Protein AF-A0A2V9HU64-F1 (afdb_monomer)

Nearest PDB structures (foldseek):
  5w93-assembly3_C  TM=6.118E-01  e=3.033E-01  Mus musculus
  3t6g-assembly2_D  TM=5.747E-01  e=3.216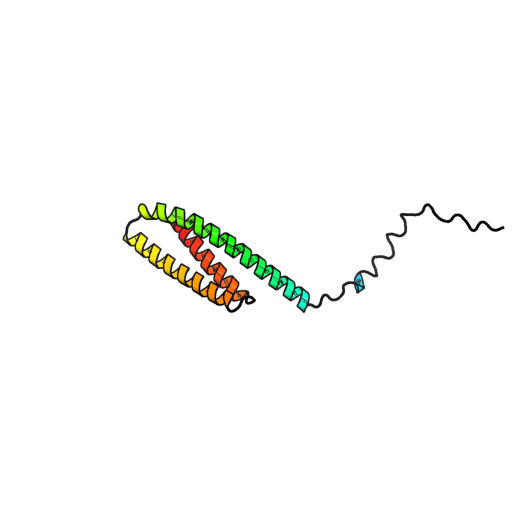E-01  Homo sapiens
  5w93-assembly2_B  TM=5.571E-01  e=3.216E-01  Mus musculus
  6sxg-assembly1_A  TM=2.678E-01  e=3.752E+00  Magnetococcus marinus MC-1

Solvent-accessible surface area (backbone atoms only — not comparable to full-atom values): 7616 Å² total; per-residue (Å²): 136,88,90,87,83,79,77,88,80,87,78,85,82,87,77,84,83,78,71,68,77,73,58,57,73,72,63,62,62,78,68,53,67,70,56,59,51,49,53,51,51,53,52,51,52,53,51,49,59,49,50,48,52,54,44,54,53,49,43,56,55,40,50,58,56,41,57,62,56,50,75,78,50,58,71,70,59,48,51,53,50,51,52,54,52,50,55,39,51,52,45,33,56,50,30,47,53,49,24,71,77,38,79,86,41,66,66,46,49,46,54,28,48,51,32,46,51,53,49,43,50,56,41,48,62,73,70,106

Secondary structure (DSSP, 8-state):
-------S-S--SS--SSSSTTTTTT------HHHHHHHHHHHHHHHHHHHHHHHHHHHHHHHHHHHHHHTTS-HHHHHHHHHHHHHHHHHHHHHHHHHHH-TT-HHHHHHHHHHHHHHHHHHHHHH-

Mean predicted aligned error: 12.51 Å

Foldseek 3Di:
DDDPDPDDDDDDDPPPPDPPPPVVVVPPPPPPVVNVVVVVLVVLLVVLVVLLVVLVVLLVVLVVVLVVLLVVDDPVVSVVLVVVLVVLVVQLVVLVVVCVVPVSDVVSSVSNSVSSVVSSVSSVVSVD

pLDDT: mean 82.44, std 20.9, range [38.97, 98.56]

Sequence (128 aa):
MSVRRVAAAMLVVLVFAGGTILTVRTYRRQVPASVASRDSLQNALLAIHRAEREYQEAIRILTALAEERKASLEPELVKELDQNLRVIDQAIASTRKACEAHPNDPELALYMLWAYARKVELLQDLLS

Radius of gyration: 29.89 Å; Cα contacts (8 Å, |Δi|>4): 61; chains: 1; bounding box: 99×40×51 Å

Structure (mmCIF, N/CA/C/O backbone):
data_AF-A0A2V9HU64-F1
#
_entry.id   AF-A0A2V9HU64-F1
#
loop_
_atom_site.group_PDB
_atom_site.id
_atom_site.type_symbol
_atom_site.label_atom_id
_atom_site.label_alt_id
_atom_site.label_comp_id
_atom_site.label_asym_id
_atom_site.label_entity_id
_atom_site.label_seq_id
_atom_site.pdbx_PDB_ins_code
_atom_site.Cartn_x
_atom_site.Cartn_y
_atom_site.Cartn_z
_atom_site.occupancy
_atom_site.B_iso_or_equiv
_atom_site.auth_seq_id
_atom_site.auth_comp_id
_atom_site.auth_asym_id
_atom_site.auth_atom_id
_atom_site.pdbx_PDB_model_num
ATOM 1 N N . MET A 1 1 ? 77.888 27.831 -29.324 1.00 49.31 1 MET A N 1
ATOM 2 C CA . MET A 1 1 ? 76.977 26.976 -30.119 1.00 49.31 1 MET A CA 1
ATOM 3 C C . MET A 1 1 ? 76.652 25.745 -29.281 1.00 49.31 1 MET A C 1
ATOM 5 O O . MET A 1 1 ? 77.535 25.285 -28.568 1.00 49.31 1 MET A O 1
ATOM 9 N N . SER A 1 2 ? 75.403 25.271 -29.339 1.00 44.66 2 SER A N 1
ATOM 10 C CA . SER A 1 2 ? 74.829 24.108 -28.624 1.00 44.66 2 SER A CA 1
ATOM 11 C C . SER A 1 2 ? 74.623 24.217 -27.103 1.00 44.66 2 SER A C 1
ATOM 13 O O . SER A 1 2 ? 75.429 23.743 -26.314 1.00 44.66 2 SER A O 1
ATOM 15 N N . VAL A 1 3 ? 73.438 24.705 -26.709 1.00 44.88 3 VAL A N 1
ATOM 16 C CA . VAL A 1 3 ? 72.806 24.369 -25.420 1.00 44.88 3 VAL A CA 1
ATOM 17 C C . VAL A 1 3 ? 71.467 23.683 -25.711 1.00 44.88 3 VAL A C 1
ATOM 19 O O . VAL A 1 3 ? 70.398 24.279 -25.680 1.00 44.88 3 VAL A O 1
ATOM 22 N N . ARG A 1 4 ? 71.543 22.399 -26.071 1.00 49.75 4 ARG A N 1
ATOM 23 C CA . ARG A 1 4 ? 70.431 21.442 -25.993 1.00 49.75 4 ARG A CA 1
ATOM 24 C C . ARG A 1 4 ? 70.672 20.664 -24.707 1.00 49.75 4 ARG A C 1
ATOM 26 O O . ARG A 1 4 ? 71.485 19.751 -24.771 1.00 49.75 4 ARG A O 1
ATOM 33 N N . ARG A 1 5 ? 70.068 21.067 -23.576 1.00 51.81 5 ARG A N 1
ATOM 34 C CA . ARG A 1 5 ? 69.873 20.276 -22.328 1.00 51.81 5 ARG A CA 1
ATOM 35 C C . ARG A 1 5 ? 69.514 21.170 -21.130 1.00 51.81 5 ARG A C 1
ATOM 37 O O . ARG A 1 5 ? 70.295 21.303 -20.206 1.00 51.81 5 ARG A O 1
ATOM 44 N N . VAL A 1 6 ? 68.321 21.754 -21.166 1.00 47.69 6 VAL A N 1
ATOM 45 C CA . VAL A 1 6 ? 67.462 22.015 -19.992 1.00 47.69 6 VAL A CA 1
ATOM 46 C C . VAL A 1 6 ? 66.036 22.027 -20.574 1.00 47.69 6 VAL A C 1
ATOM 48 O O . VAL A 1 6 ? 65.518 23.064 -20.951 1.00 47.69 6 VAL A O 1
ATOM 51 N N . ALA A 1 7 ? 65.459 20.923 -21.052 1.00 47.47 7 ALA A N 1
ATOM 52 C CA . ALA A 1 7 ? 64.987 19.781 -20.277 1.00 47.47 7 ALA A CA 1
ATOM 53 C C . ALA A 1 7 ? 64.467 20.192 -18.892 1.00 47.47 7 ALA A C 1
ATOM 55 O O . ALA A 1 7 ? 65.245 20.389 -17.970 1.00 47.47 7 ALA A O 1
ATOM 56 N N . ALA A 1 8 ? 63.137 20.242 -18.800 1.00 49.97 8 ALA A N 1
ATOM 57 C CA . ALA A 1 8 ? 62.367 20.044 -17.580 1.00 49.97 8 ALA A CA 1
ATOM 58 C C . ALA A 1 8 ? 62.556 21.083 -16.466 1.00 49.97 8 ALA A C 1
ATOM 60 O O . ALA A 1 8 ? 63.246 20.842 -15.487 1.00 49.97 8 ALA A O 1
ATOM 61 N N . ALA A 1 9 ? 61.835 22.195 -16.572 1.00 48.03 9 ALA A N 1
ATOM 62 C CA . ALA A 1 9 ? 60.900 22.651 -15.541 1.00 48.03 9 ALA A CA 1
ATOM 63 C C . ALA A 1 9 ? 60.345 24.015 -15.961 1.00 48.03 9 ALA A C 1
ATOM 65 O O . ALA A 1 9 ? 61.072 24.839 -16.496 1.00 48.03 9 ALA A O 1
ATOM 66 N N . MET A 1 10 ? 59.069 24.252 -15.664 1.00 45.88 10 MET A N 1
ATOM 67 C CA . MET A 1 10 ? 58.391 25.551 -15.772 1.00 45.88 10 MET A CA 1
ATOM 68 C C . MET A 1 10 ? 57.961 25.991 -17.178 1.00 45.88 10 MET A C 1
ATOM 70 O O . MET A 1 10 ? 58.468 26.958 -17.728 1.00 45.88 10 MET A O 1
ATOM 74 N N . LEU A 1 11 ? 56.907 25.356 -17.700 1.00 38.97 11 LEU A N 1
ATOM 75 C CA . LEU A 1 11 ? 55.658 26.105 -17.917 1.00 38.97 11 LEU A CA 1
ATOM 76 C C . LEU A 1 11 ? 54.463 25.152 -18.019 1.00 38.97 11 LEU A C 1
ATOM 78 O O . LEU A 1 11 ? 53.825 24.954 -19.049 1.00 38.97 11 LEU A O 1
ATOM 82 N N . VAL A 1 12 ? 54.179 24.557 -16.865 1.00 50.88 12 VAL A N 1
ATOM 83 C CA . VAL A 1 12 ? 52.813 24.253 -16.447 1.00 50.88 12 VAL A CA 1
ATOM 84 C C . VAL A 1 12 ? 52.029 25.578 -16.501 1.00 50.88 12 VAL A C 1
ATOM 86 O O . VAL A 1 12 ? 52.559 26.605 -16.085 1.00 50.88 12 VAL A O 1
ATOM 89 N N . VAL A 1 13 ? 50.792 25.535 -17.012 1.00 48.31 13 VAL A N 1
ATOM 90 C CA . VAL A 1 13 ? 49.654 26.466 -16.790 1.00 48.31 13 VAL A CA 1
ATOM 91 C C . VAL A 1 13 ? 49.015 27.154 -18.016 1.00 48.31 13 VAL A C 1
ATOM 93 O O . VAL A 1 13 ? 47.802 27.314 -17.978 1.00 48.31 13 VAL A O 1
ATOM 96 N N . LEU A 1 14 ? 49.662 27.498 -19.136 1.00 41.66 14 LEU A N 1
ATOM 97 C CA . LEU A 1 14 ? 49.016 28.454 -20.079 1.00 41.66 14 LEU A CA 1
ATOM 98 C C . LEU A 1 14 ? 48.824 28.011 -21.539 1.00 41.66 14 LEU A C 1
ATOM 100 O O . LEU A 1 14 ? 49.154 28.748 -22.458 1.00 41.66 14 LEU A O 1
ATOM 104 N N . VAL A 1 15 ? 48.188 26.855 -21.773 1.00 42.91 15 VAL A N 1
ATOM 105 C CA . VAL A 1 15 ? 47.516 26.565 -23.071 1.00 42.91 15 VAL A CA 1
ATOM 106 C C . VAL A 1 15 ? 46.124 25.927 -22.859 1.00 42.91 15 VAL A C 1
ATOM 108 O O . VAL A 1 15 ? 45.617 25.174 -23.683 1.00 42.91 15 VAL A O 1
ATOM 111 N N . PHE A 1 16 ? 45.461 26.235 -21.737 1.00 47.16 16 PHE A N 1
ATOM 112 C CA . PHE A 1 16 ? 44.181 25.624 -21.337 1.00 47.16 16 PHE A CA 1
ATOM 113 C C . PHE A 1 16 ? 42.906 26.271 -21.919 1.00 47.16 16 PHE A C 1
ATOM 115 O O . PHE A 1 16 ? 41.810 25.887 -21.525 1.00 47.16 16 PHE A O 1
ATOM 122 N N . ALA A 1 17 ? 42.998 27.223 -22.856 1.00 43.97 17 ALA A N 1
ATOM 123 C CA . ALA A 1 17 ? 41.821 27.999 -23.283 1.00 43.97 17 ALA A CA 1
ATOM 124 C C . ALA A 1 17 ? 41.440 27.902 -24.775 1.00 43.97 17 ALA A C 1
ATOM 126 O O . ALA A 1 17 ? 40.383 28.397 -25.151 1.00 43.97 17 ALA A O 1
ATOM 127 N N . GLY A 1 18 ? 42.252 27.275 -25.636 1.00 39.22 18 GLY A N 1
ATOM 128 C CA . GLY A 1 18 ? 42.025 27.338 -27.093 1.00 39.22 18 GLY A CA 1
ATOM 129 C C . GLY A 1 18 ? 41.595 26.038 -27.780 1.00 39.22 18 GLY A C 1
ATOM 130 O O . GLY A 1 18 ? 40.963 26.086 -28.830 1.00 39.22 18 GLY A O 1
ATOM 131 N N . GLY A 1 19 ? 41.938 24.873 -27.217 1.00 40.81 19 GLY A N 1
ATOM 132 C CA . GLY A 1 19 ? 41.852 23.585 -27.930 1.00 40.81 19 GLY A CA 1
ATOM 133 C C . GLY A 1 19 ? 40.718 22.646 -27.507 1.00 40.81 19 GLY A C 1
ATOM 134 O O . GLY A 1 19 ? 40.450 21.667 -28.197 1.00 40.81 19 GLY A O 1
ATOM 135 N N . THR A 1 20 ? 40.040 22.916 -26.391 1.00 47.91 20 THR A N 1
ATOM 136 C CA . THR A 1 20 ? 39.028 22.014 -25.804 1.00 47.91 20 THR A CA 1
ATOM 137 C C . THR A 1 20 ? 37.606 22.258 -26.305 1.00 47.91 20 THR A C 1
ATOM 139 O O . THR A 1 20 ? 36.745 21.396 -26.145 1.00 47.91 20 THR A O 1
ATOM 142 N N . ILE A 1 21 ? 37.336 23.398 -26.947 1.00 47.22 21 ILE A N 1
ATOM 143 C CA . ILE A 1 21 ? 35.965 23.778 -27.326 1.00 47.22 21 ILE A CA 1
ATOM 144 C C . ILE A 1 21 ? 35.497 23.110 -28.632 1.00 47.22 21 ILE A C 1
ATOM 146 O O . ILE A 1 21 ? 34.295 22.918 -28.815 1.00 47.22 21 ILE A O 1
ATOM 150 N N . LEU A 1 22 ? 36.402 22.674 -29.518 1.00 48.69 22 LEU A N 1
ATOM 151 C CA . LEU A 1 22 ? 36.003 22.073 -30.802 1.00 48.69 22 LEU A CA 1
ATOM 152 C C . LEU A 1 22 ? 35.969 20.537 -30.820 1.00 48.69 22 LEU A C 1
ATOM 154 O O . LEU A 1 22 ? 35.266 19.966 -31.650 1.00 48.69 22 LEU A O 1
ATOM 158 N N . THR A 1 23 ? 36.630 19.850 -29.886 1.00 46.25 23 THR A N 1
ATOM 159 C CA . THR A 1 23 ? 36.648 18.373 -29.831 1.00 46.25 23 THR A CA 1
ATOM 160 C C . THR A 1 23 ? 35.554 17.763 -28.950 1.00 46.25 23 THR A C 1
ATOM 162 O O . THR A 1 23 ? 35.181 16.610 -29.154 1.00 46.25 23 THR A O 1
ATOM 165 N N . VAL A 1 24 ? 34.941 18.527 -28.038 1.00 48.59 24 VAL A N 1
ATOM 166 C CA . VAL A 1 24 ? 33.782 18.058 -27.244 1.00 48.59 24 VAL A CA 1
ATOM 167 C C . VAL A 1 24 ? 32.504 17.951 -28.088 1.00 48.59 24 VAL A C 1
ATOM 169 O O . VAL A 1 24 ? 31.583 17.214 -27.733 1.00 48.59 24 VAL A O 1
ATOM 172 N N . ARG A 1 25 ? 32.439 18.616 -29.251 1.00 52.09 25 ARG A N 1
ATOM 173 C CA . ARG A 1 25 ? 31.235 18.587 -30.096 1.00 52.09 25 ARG A CA 1
ATOM 174 C C . ARG A 1 25 ? 31.045 17.259 -30.838 1.00 52.09 25 ARG A C 1
ATOM 176 O O . ARG A 1 25 ? 29.909 16.898 -31.122 1.00 52.09 25 ARG A O 1
ATOM 183 N N . THR A 1 26 ? 32.114 16.505 -31.090 1.00 54.00 26 THR A N 1
ATOM 184 C CA . THR A 1 26 ? 32.049 15.183 -31.746 1.00 54.00 26 THR A CA 1
ATOM 185 C C . THR A 1 26 ? 32.223 14.011 -30.774 1.00 54.00 26 THR A C 1
ATOM 187 O O . THR A 1 26 ? 31.961 12.871 -31.145 1.00 54.00 26 THR A O 1
ATOM 190 N N . TYR A 1 27 ? 32.569 14.283 -29.508 1.00 46.66 27 TYR A N 1
ATOM 191 C CA . TYR A 1 27 ? 32.633 13.293 -28.423 1.00 46.66 27 TYR A CA 1
ATOM 192 C C . TYR A 1 27 ? 31.367 13.222 -27.555 1.00 46.66 27 TYR A C 1
ATOM 194 O O . TYR A 1 27 ? 31.334 12.462 -26.585 1.00 46.66 27 TYR A O 1
ATOM 202 N N . ARG A 1 28 ? 30.270 13.892 -27.950 1.00 48.81 28 ARG A N 1
ATOM 203 C CA . ARG A 1 28 ? 28.934 13.307 -27.748 1.00 48.81 28 ARG A CA 1
ATOM 204 C C . ARG A 1 28 ? 28.867 12.057 -28.624 1.00 48.81 28 ARG A C 1
ATOM 206 O O . ARG A 1 28 ? 28.214 12.041 -29.665 1.00 48.81 28 ARG A O 1
ATOM 213 N N . ARG A 1 29 ? 29.577 11.005 -28.193 1.00 50.34 29 ARG A N 1
ATOM 214 C CA . ARG A 1 29 ? 29.230 9.628 -28.522 1.00 50.34 29 ARG A CA 1
ATOM 215 C C . ARG A 1 29 ? 27.721 9.577 -28.409 1.00 50.34 29 ARG A C 1
ATOM 217 O O . ARG A 1 29 ? 27.180 9.904 -27.354 1.00 50.34 29 ARG A O 1
ATOM 224 N N . GLN A 1 30 ? 27.077 9.268 -29.524 1.00 52.50 30 GLN A N 1
ATOM 225 C CA . GLN A 1 30 ? 25.694 8.847 -29.563 1.00 52.50 30 GLN A CA 1
ATOM 226 C C . GLN A 1 30 ? 25.578 7.728 -28.531 1.00 52.50 30 GLN A C 1
ATOM 228 O O . GLN A 1 30 ? 25.908 6.581 -28.817 1.00 52.50 30 GLN A O 1
ATOM 233 N N . VAL A 1 31 ? 25.206 8.070 -27.295 1.00 56.22 31 VAL A N 1
ATOM 234 C CA . VAL A 1 31 ? 24.639 7.084 -26.391 1.00 56.22 31 VAL A CA 1
ATOM 235 C C . VAL A 1 31 ? 23.436 6.593 -27.181 1.00 56.22 31 VAL A C 1
ATOM 237 O O . VAL A 1 31 ? 22.600 7.426 -27.550 1.00 56.22 31 VAL A O 1
ATOM 240 N N . PRO A 1 32 ? 23.395 5.311 -27.575 1.00 60.09 32 PRO A N 1
ATOM 241 C CA . PRO A 1 32 ? 22.291 4.818 -28.374 1.00 60.09 32 PRO A CA 1
ATOM 242 C C . PRO A 1 32 ? 21.010 5.173 -27.623 1.00 60.09 32 PRO A C 1
ATOM 244 O O . PRO A 1 32 ? 20.928 4.910 -26.422 1.00 60.09 32 PRO A O 1
ATOM 247 N N . ALA A 1 33 ? 20.037 5.800 -28.289 1.00 64.88 33 ALA A N 1
ATOM 248 C CA . ALA A 1 33 ? 18.801 6.237 -27.636 1.00 64.88 33 ALA A CA 1
ATOM 249 C C . ALA A 1 33 ? 18.137 5.087 -26.849 1.00 64.88 33 ALA A C 1
ATOM 251 O O . ALA A 1 33 ? 17.599 5.300 -25.770 1.00 64.88 33 ALA A O 1
ATOM 252 N N . SER A 1 34 ? 18.301 3.846 -27.320 1.00 66.06 34 SER A N 1
ATOM 253 C CA . SER A 1 34 ? 17.865 2.622 -26.644 1.00 66.06 34 SER A CA 1
ATOM 254 C C . SER A 1 34 ? 18.527 2.353 -25.285 1.00 66.06 34 SER A C 1
ATOM 256 O O . SER A 1 34 ? 17.892 1.754 -24.426 1.00 66.06 34 SER A O 1
ATOM 258 N N . VAL A 1 35 ? 19.789 2.745 -25.080 1.00 66.69 35 VAL A N 1
ATOM 259 C CA . VAL A 1 35 ? 20.497 2.589 -23.794 1.00 66.69 35 VAL A CA 1
ATOM 260 C C . VAL A 1 35 ? 19.994 3.637 -22.805 1.00 66.69 35 VAL A C 1
ATOM 262 O O . VAL A 1 35 ? 19.567 3.280 -21.714 1.00 66.69 35 VAL A O 1
ATOM 265 N N . ALA A 1 36 ? 19.906 4.902 -23.232 1.00 71.62 36 ALA A N 1
ATOM 266 C CA . ALA A 1 36 ? 19.369 5.981 -22.401 1.00 71.62 36 ALA A CA 1
ATOM 267 C C . ALA A 1 36 ? 17.909 5.726 -21.970 1.00 71.62 36 ALA A C 1
ATOM 269 O O . ALA A 1 36 ? 17.551 5.958 -20.815 1.00 71.62 36 ALA A O 1
ATOM 270 N N . SER A 1 37 ? 17.066 5.199 -22.868 1.00 76.56 37 SER A N 1
ATOM 271 C CA . SER A 1 37 ? 15.684 4.831 -22.540 1.00 76.56 37 SER A CA 1
ATOM 272 C C . SER A 1 37 ? 15.597 3.660 -21.555 1.00 76.56 37 SER A C 1
ATOM 274 O O . SER A 1 37 ? 14.785 3.717 -20.632 1.00 76.56 37 SER A O 1
ATOM 276 N N . ARG A 1 38 ? 16.443 2.627 -21.687 1.00 79.25 38 ARG A N 1
ATOM 277 C CA . ARG A 1 38 ? 16.489 1.519 -20.713 1.00 79.25 38 ARG A CA 1
ATOM 278 C C . ARG A 1 38 ? 16.917 1.995 -19.330 1.00 79.25 38 ARG A C 1
ATOM 280 O O . ARG A 1 38 ? 16.260 1.637 -18.360 1.00 79.25 38 ARG A O 1
ATOM 287 N N . ASP A 1 39 ? 17.937 2.844 -19.248 1.00 86.00 39 ASP A N 1
ATOM 288 C CA . ASP A 1 39 ? 18.394 3.407 -17.974 1.00 86.00 39 ASP A CA 1
ATOM 289 C C . ASP A 1 39 ? 17.283 4.232 -17.306 1.00 86.00 39 ASP A C 1
ATOM 291 O O . ASP A 1 39 ? 17.056 4.125 -16.101 1.00 86.00 39 ASP A O 1
ATOM 295 N N . SER A 1 40 ? 16.523 5.009 -18.089 1.00 87.12 40 SER A N 1
ATOM 296 C CA . SER A 1 40 ? 15.386 5.779 -17.568 1.00 87.12 40 SER A CA 1
ATOM 297 C C . SER A 1 40 ? 14.244 4.895 -17.047 1.00 87.12 40 SER A C 1
ATOM 299 O O . SER A 1 40 ? 13.714 5.168 -15.970 1.00 87.12 40 SER A O 1
ATOM 301 N N . LEU A 1 41 ? 13.916 3.803 -17.749 1.00 87.50 41 LEU A N 1
ATOM 302 C CA . LEU A 1 41 ? 12.908 2.833 -17.312 1.00 87.50 41 LEU A CA 1
ATOM 303 C C . LEU A 1 41 ? 13.352 2.115 -16.033 1.00 87.50 41 LEU A C 1
ATOM 305 O O . LEU A 1 41 ? 12.576 2.006 -15.087 1.00 87.50 41 LEU A O 1
ATOM 309 N N . GLN A 1 42 ? 14.611 1.677 -15.977 1.00 89.25 42 GLN A N 1
ATOM 310 C CA . GLN A 1 42 ? 15.188 1.030 -14.799 1.00 89.25 42 GLN A CA 1
ATOM 311 C C . GLN A 1 42 ? 15.112 1.955 -13.576 1.00 89.25 42 GLN A C 1
ATOM 313 O O . GLN A 1 42 ? 14.696 1.530 -12.500 1.00 89.25 42 GLN A O 1
ATOM 318 N N . ASN A 1 43 ? 15.458 3.234 -13.747 1.00 91.44 43 ASN A N 1
ATOM 319 C CA . ASN A 1 43 ? 15.380 4.233 -12.684 1.00 91.44 43 ASN A CA 1
ATOM 320 C C . ASN A 1 43 ? 13.937 4.474 -12.216 1.00 91.44 43 ASN A C 1
ATOM 322 O O . ASN A 1 43 ? 13.700 4.572 -11.012 1.00 91.44 43 ASN A O 1
ATOM 326 N N . ALA A 1 44 ? 12.974 4.529 -13.141 1.00 89.81 44 ALA A N 1
ATOM 327 C CA . ALA A 1 44 ? 11.558 4.658 -12.802 1.00 89.81 44 ALA A CA 1
ATOM 328 C C . ALA A 1 44 ? 11.056 3.446 -11.999 1.00 89.81 44 ALA A C 1
ATOM 330 O O . ALA A 1 44 ? 10.435 3.616 -10.952 1.00 89.81 44 ALA A O 1
ATOM 331 N N . LEU A 1 45 ? 11.399 2.226 -12.424 1.00 91.19 45 LEU A N 1
ATOM 332 C CA . LEU A 1 45 ? 11.055 1.004 -11.693 1.00 91.19 45 LEU A CA 1
ATOM 333 C C . LEU A 1 45 ? 11.687 0.988 -10.295 1.00 91.19 45 LEU A C 1
ATOM 335 O O . LEU A 1 45 ? 11.016 0.637 -9.328 1.00 91.19 45 LEU A O 1
ATOM 339 N N . LEU A 1 46 ? 12.945 1.413 -10.146 1.00 92.38 46 LEU A N 1
ATOM 340 C CA . LEU A 1 46 ? 13.593 1.525 -8.833 1.00 92.38 46 LEU A CA 1
ATOM 341 C C . LEU A 1 46 ? 12.890 2.532 -7.912 1.00 92.38 46 LEU A C 1
ATOM 343 O O . LEU A 1 46 ? 12.763 2.275 -6.712 1.00 92.38 46 LEU A O 1
ATOM 347 N N . ALA A 1 47 ? 12.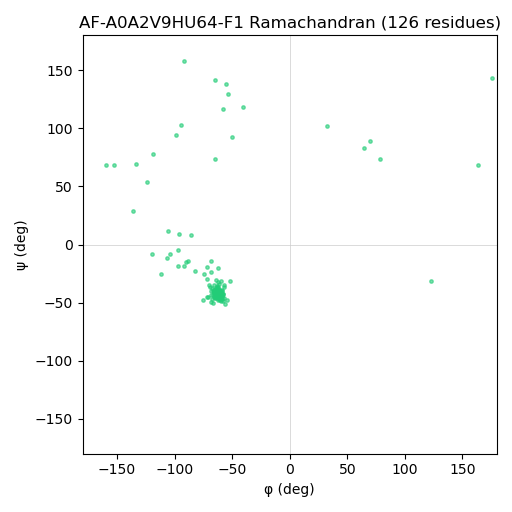428 3.662 -8.455 1.00 93.62 47 ALA A N 1
ATOM 348 C CA . ALA A 1 47 ? 11.648 4.641 -7.704 1.00 93.62 47 ALA A CA 1
ATOM 349 C C . ALA A 1 47 ? 10.304 4.051 -7.248 1.00 93.62 47 ALA A C 1
ATOM 351 O O . ALA A 1 47 ? 9.940 4.207 -6.084 1.00 93.62 47 ALA A O 1
ATOM 352 N N . ILE A 1 48 ? 9.623 3.298 -8.118 1.00 93.25 48 ILE A N 1
ATOM 353 C CA . ILE A 1 48 ? 8.370 2.610 -7.781 1.00 93.25 48 ILE A CA 1
ATOM 354 C C . ILE A 1 48 ? 8.579 1.588 -6.658 1.00 93.25 48 ILE A C 1
ATOM 356 O O . ILE A 1 48 ? 7.851 1.613 -5.671 1.00 93.25 48 ILE A O 1
ATOM 360 N N . HIS A 1 49 ? 9.615 0.749 -6.734 1.00 91.50 49 HIS A N 1
ATOM 361 C CA . HIS A 1 49 ? 9.916 -0.219 -5.670 1.00 91.50 49 HIS A CA 1
ATOM 362 C C . HIS A 1 49 ? 10.280 0.454 -4.340 1.00 91.50 49 HIS A C 1
ATOM 364 O O . HIS A 1 49 ? 10.059 -0.110 -3.269 1.00 91.50 49 HIS A O 1
ATOM 370 N N . ARG A 1 50 ? 10.881 1.651 -4.375 1.00 96.00 50 ARG A N 1
ATOM 371 C CA . ARG A 1 50 ? 11.115 2.433 -3.156 1.00 96.00 50 ARG A CA 1
ATOM 372 C C . ARG A 1 50 ? 9.791 2.922 -2.569 1.00 96.00 50 ARG A C 1
ATOM 374 O O . ARG A 1 50 ? 9.567 2.700 -1.384 1.00 96.00 50 ARG A O 1
ATOM 381 N N . ALA A 1 51 ? 8.932 3.515 -3.397 1.00 96.12 51 ALA A N 1
ATOM 382 C CA . ALA A 1 51 ? 7.614 3.984 -2.982 1.00 96.12 51 ALA A CA 1
ATOM 383 C C . ALA A 1 51 ? 6.752 2.841 -2.427 1.00 96.12 51 ALA A C 1
ATOM 385 O O . ALA A 1 51 ? 6.099 3.015 -1.405 1.00 96.12 51 ALA A O 1
ATOM 386 N N . GLU A 1 52 ? 6.802 1.646 -3.026 1.00 95.81 52 GLU A N 1
ATOM 387 C CA . GLU A 1 52 ? 6.118 0.464 -2.493 1.00 95.81 52 GLU A CA 1
ATOM 388 C C . GLU A 1 52 ? 6.511 0.194 -1.035 1.00 95.81 52 GLU A C 1
ATOM 390 O O . GLU A 1 52 ? 5.635 0.008 -0.192 1.00 95.81 52 GLU A O 1
ATOM 395 N N . ARG A 1 53 ? 7.812 0.204 -0.714 1.00 97.56 53 ARG A N 1
ATOM 396 C CA . ARG A 1 53 ? 8.274 -0.025 0.664 1.00 97.56 53 ARG A CA 1
ATOM 397 C C . ARG A 1 53 ? 7.792 1.061 1.621 1.00 97.56 53 ARG A C 1
ATOM 399 O O . ARG A 1 53 ? 7.411 0.752 2.746 1.00 97.56 53 ARG A O 1
ATOM 406 N N . GLU A 1 54 ? 7.800 2.315 1.179 1.00 98.06 54 GLU A N 1
ATOM 407 C CA . GLU A 1 54 ? 7.310 3.450 1.971 1.00 98.06 54 GLU A CA 1
ATOM 408 C C . GLU A 1 54 ? 5.807 3.316 2.259 1.00 98.06 54 GLU A C 1
ATOM 410 O O . GLU A 1 54 ? 5.382 3.467 3.405 1.00 98.06 54 GLU A O 1
ATOM 415 N N . TYR A 1 55 ? 5.007 2.935 1.260 1.00 98.25 55 TYR A N 1
ATOM 416 C CA . TYR A 1 55 ? 3.585 2.659 1.447 1.00 98.25 55 TYR A CA 1
ATOM 417 C C . TYR A 1 55 ? 3.326 1.462 2.360 1.00 98.25 55 TYR A C 1
ATOM 419 O O . TYR A 1 55 ? 2.437 1.530 3.203 1.00 98.25 55 TYR A O 1
ATOM 427 N N . GLN A 1 56 ? 4.076 0.367 2.216 1.00 98.06 56 GLN A N 1
ATOM 428 C CA . GLN A 1 56 ? 3.934 -0.807 3.082 1.00 98.06 56 GLN A CA 1
ATOM 429 C C . GLN A 1 56 ? 4.183 -0.450 4.550 1.00 98.06 56 GLN A C 1
ATOM 431 O O . GLN A 1 56 ? 3.422 -0.872 5.424 1.00 98.06 56 GLN A O 1
ATOM 436 N N . GLU A 1 57 ? 5.204 0.363 4.817 1.00 98.50 57 GLU A N 1
ATOM 437 C CA . GLU A 1 57 ? 5.497 0.836 6.167 1.00 98.50 57 GLU A CA 1
ATOM 438 C C . GLU A 1 57 ? 4.404 1.774 6.696 1.00 98.50 57 GLU A C 1
ATOM 440 O O . GLU A 1 57 ? 3.935 1.603 7.824 1.00 98.50 57 GLU A O 1
ATOM 445 N N . ALA A 1 58 ? 3.926 2.709 5.869 1.00 98.31 58 ALA A N 1
ATOM 446 C CA . ALA A 1 58 ? 2.808 3.577 6.226 1.00 98.31 58 ALA A CA 1
ATOM 447 C C . ALA A 1 58 ? 1.545 2.765 6.553 1.00 98.31 58 ALA A C 1
ATOM 449 O O . ALA A 1 58 ? 0.928 2.982 7.592 1.00 98.31 58 ALA A O 1
ATOM 450 N N . ILE A 1 59 ? 1.192 1.780 5.720 1.00 98.44 59 ILE A N 1
ATOM 451 C CA . ILE A 1 59 ? 0.053 0.881 5.946 1.00 98.44 59 ILE A CA 1
ATOM 452 C C . ILE A 1 59 ? 0.213 0.138 7.266 1.00 98.44 59 ILE A C 1
ATOM 454 O O . ILE A 1 59 ? -0.752 0.050 8.021 1.00 98.44 59 ILE A O 1
ATOM 458 N N . ARG A 1 60 ? 1.406 -0.383 7.570 1.00 98.38 60 ARG A N 1
ATOM 459 C CA . ARG A 1 60 ? 1.669 -1.097 8.825 1.00 98.38 60 ARG A CA 1
ATOM 460 C C . ARG A 1 60 ? 1.384 -0.212 10.040 1.00 98.38 60 ARG A C 1
ATOM 462 O O . ARG A 1 60 ? 0.684 -0.647 10.951 1.00 98.38 60 ARG A O 1
ATOM 469 N N . ILE A 1 61 ? 1.903 1.016 10.044 1.00 98.19 61 ILE A N 1
ATOM 470 C CA . ILE A 1 61 ? 1.722 1.974 11.145 1.00 98.19 61 ILE A CA 1
ATOM 471 C C . ILE A 1 61 ? 0.254 2.402 11.256 1.00 98.19 61 ILE A C 1
ATOM 473 O O . ILE A 1 61 ? -0.335 2.321 12.331 1.00 98.19 61 ILE A O 1
ATOM 477 N N . LEU A 1 62 ? -0.348 2.819 10.143 1.00 98.19 62 LEU A N 1
ATOM 478 C CA . LEU A 1 62 ? -1.721 3.320 10.115 1.00 98.19 62 LEU A CA 1
ATOM 479 C C . LEU A 1 62 ? -2.736 2.234 10.471 1.00 98.19 62 LEU A C 1
ATOM 481 O O . LEU A 1 62 ? -3.716 2.527 11.140 1.00 98.19 62 LEU A O 1
ATOM 485 N N . THR A 1 63 ? -2.491 0.979 10.083 1.00 97.44 63 THR A N 1
ATOM 486 C CA . THR A 1 63 ? -3.360 -0.145 10.461 1.00 97.44 63 THR A CA 1
ATOM 487 C C . THR A 1 63 ? -3.362 -0.348 11.976 1.00 97.44 63 THR A C 1
ATOM 489 O O . THR A 1 63 ? -4.423 -0.543 12.553 1.00 97.44 63 THR A O 1
ATOM 492 N N . ALA A 1 64 ? -2.206 -0.253 12.642 1.00 96.75 64 ALA A N 1
ATOM 493 C CA . ALA A 1 64 ? -2.148 -0.385 14.099 1.00 96.75 64 ALA A CA 1
ATOM 494 C C . ALA A 1 64 ? -2.970 0.708 14.807 1.00 96.75 64 ALA A C 1
ATOM 496 O O . ALA A 1 64 ? -3.769 0.402 15.687 1.00 96.75 64 ALA A O 1
ATOM 497 N N . LEU A 1 65 ? -2.839 1.962 14.363 1.00 96.69 65 LEU A N 1
ATOM 498 C CA . LEU A 1 65 ? -3.620 3.087 14.894 1.00 96.69 65 LEU A CA 1
ATOM 499 C C . LEU A 1 65 ? -5.119 2.951 14.580 1.00 96.69 65 LEU A C 1
ATOM 501 O O . LEU A 1 65 ? -5.973 3.271 15.406 1.00 96.69 65 LEU A O 1
ATOM 505 N N . ALA A 1 66 ? -5.450 2.472 13.379 1.00 95.56 66 ALA A N 1
ATOM 506 C CA . ALA A 1 66 ? -6.823 2.262 12.940 1.00 95.56 66 ALA A CA 1
ATOM 507 C C . ALA A 1 66 ? -7.554 1.242 13.819 1.00 95.56 66 ALA A C 1
ATOM 509 O O . ALA A 1 66 ? -8.710 1.467 14.165 1.00 95.56 66 ALA A O 1
ATOM 510 N N . GLU A 1 67 ? -6.896 0.150 14.211 1.00 94.81 67 GLU A N 1
ATOM 511 C CA . GLU A 1 67 ? -7.493 -0.855 15.097 1.00 94.81 67 GLU A CA 1
ATOM 512 C C . GLU A 1 67 ? -7.837 -0.281 16.482 1.00 94.81 67 GLU A C 1
ATOM 514 O O . GLU A 1 67 ? -8.906 -0.575 17.019 1.00 94.81 67 GLU A O 1
ATOM 519 N N . GLU A 1 68 ? -7.011 0.618 17.027 1.00 94.56 68 GLU A N 1
ATOM 520 C CA . GLU A 1 68 ? -7.329 1.333 18.272 1.00 94.56 68 GLU A CA 1
ATOM 521 C C . GLU A 1 68 ? -8.555 2.245 18.106 1.00 94.56 68 GLU A C 1
ATOM 523 O O . GLU A 1 68 ? -9.461 2.240 18.943 1.00 94.56 68 GLU A O 1
ATOM 528 N N . ARG A 1 69 ? -8.634 2.993 16.995 1.00 93.44 69 ARG A N 1
ATOM 529 C CA . ARG A 1 69 ? -9.777 3.874 16.694 1.00 93.44 69 ARG A CA 1
ATOM 530 C C . ARG A 1 69 ? -11.065 3.076 16.486 1.00 93.44 69 ARG A C 1
ATOM 532 O O . ARG A 1 69 ? -12.114 3.488 16.985 1.00 93.44 69 ARG A O 1
ATOM 539 N N . LYS A 1 70 ? -11.002 1.927 15.805 1.00 93.12 70 LYS A N 1
ATOM 540 C CA . LYS A 1 70 ? -12.163 1.066 15.512 1.00 93.12 70 LYS A CA 1
ATOM 541 C C . LYS A 1 70 ? -12.876 0.576 16.768 1.00 93.12 70 LYS A C 1
ATOM 543 O O . LYS A 1 70 ? -14.096 0.455 16.739 1.00 93.12 70 LYS A O 1
ATOM 548 N N . ALA A 1 71 ? -12.165 0.383 17.880 1.00 91.69 71 ALA A N 1
ATOM 549 C CA . ALA A 1 71 ? -12.769 -0.011 19.157 1.00 91.69 71 ALA A CA 1
ATOM 550 C C . ALA A 1 71 ? -13.770 1.023 19.719 1.00 91.69 71 ALA A C 1
ATOM 552 O O . ALA A 1 71 ? -14.601 0.679 20.556 1.00 91.69 71 ALA A O 1
ATOM 553 N N . SER A 1 72 ? -13.693 2.279 19.264 1.00 93.00 72 SER A N 1
ATOM 554 C CA . SER A 1 72 ? -14.588 3.374 19.669 1.00 93.00 72 SER A CA 1
ATOM 555 C C . SER A 1 72 ? -15.754 3.629 18.705 1.00 93.00 72 SER A C 1
ATOM 557 O O . SER A 1 72 ? -16.599 4.478 18.986 1.00 93.00 72 SER A O 1
ATOM 559 N N . LEU A 1 73 ? -15.801 2.926 17.569 1.00 93.88 73 LEU A N 1
ATOM 560 C CA . LEU A 1 73 ? -16.808 3.123 16.526 1.00 93.88 73 LEU A CA 1
ATOM 561 C C . LEU A 1 73 ? -18.018 2.206 16.711 1.00 93.88 73 LEU A C 1
ATOM 563 O O . LEU A 1 73 ? -17.940 1.141 17.323 1.00 93.88 73 LEU A O 1
ATOM 567 N N . GLU A 1 74 ? -19.146 2.603 16.121 1.00 96.62 74 GLU A N 1
ATOM 568 C CA . GLU A 1 74 ? -20.330 1.749 16.072 1.00 96.62 74 GLU A CA 1
ATOM 569 C C . GLU A 1 74 ? -20.066 0.478 15.237 1.00 96.62 74 GLU A C 1
ATOM 571 O O . GLU A 1 74 ? -19.430 0.557 14.179 1.00 96.62 74 GLU A O 1
ATOM 576 N N . PRO A 1 75 ? -20.588 -0.696 15.645 1.00 95.31 75 PRO A N 1
ATOM 577 C CA . PRO A 1 75 ? -20.296 -1.964 14.972 1.00 95.31 75 PRO A CA 1
ATOM 578 C C . PRO A 1 75 ? -20.643 -2.004 13.477 1.00 95.31 75 PRO A C 1
ATOM 580 O O . PRO A 1 75 ? -19.930 -2.642 12.702 1.00 95.31 75 PRO A O 1
ATOM 583 N N . GLU A 1 76 ? -21.719 -1.331 13.052 1.00 95.38 76 GLU A N 1
ATOM 584 C CA . GLU A 1 76 ? -22.103 -1.312 11.633 1.00 95.38 76 GLU A CA 1
ATOM 585 C C . GLU A 1 76 ? -21.095 -0.513 10.789 1.00 95.38 76 GLU A C 1
ATOM 587 O O . GLU A 1 76 ? -20.736 -0.950 9.697 1.00 95.38 76 GLU A O 1
ATOM 592 N N . LEU A 1 77 ? -20.544 0.583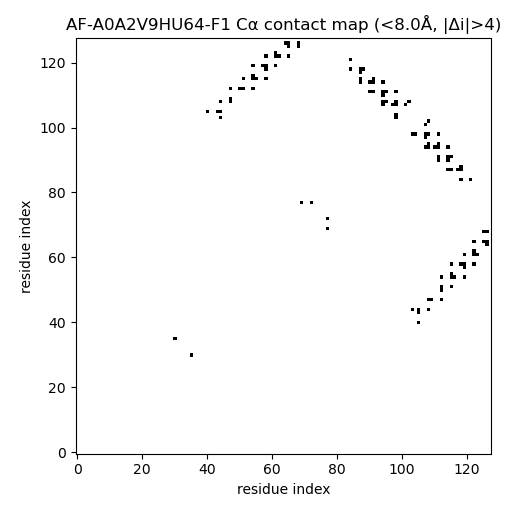 11.327 1.00 94.06 77 LEU A N 1
ATOM 593 C CA . LEU A 1 77 ? -19.508 1.370 10.653 1.00 94.06 77 LEU A CA 1
ATOM 59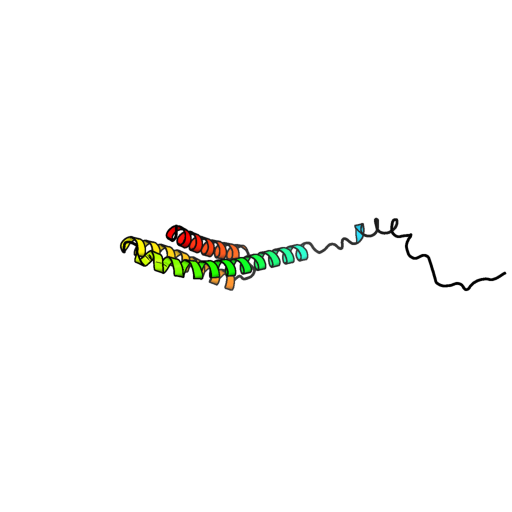4 C C . LEU A 1 77 ? -18.189 0.592 10.543 1.00 94.06 77 LEU A C 1
ATOM 596 O O . LEU A 1 77 ? -17.540 0.613 9.498 1.00 94.06 77 LEU A O 1
ATOM 600 N N . VAL A 1 78 ? -17.807 -0.145 11.593 1.00 95.62 78 VAL A N 1
ATOM 601 C CA . VAL A 1 78 ? -16.625 -1.029 11.563 1.00 95.62 78 VAL A CA 1
ATOM 602 C C . VAL A 1 78 ? -16.761 -2.079 10.460 1.00 95.62 78 VAL A C 1
ATOM 604 O O . VAL A 1 78 ? -15.819 -2.326 9.709 1.00 95.62 78 VAL A O 1
ATOM 607 N N . 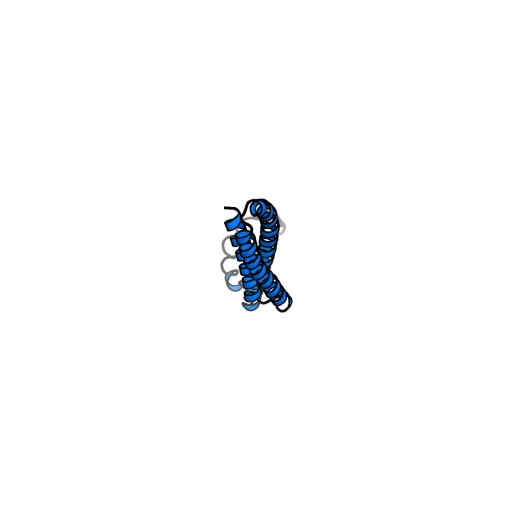LYS A 1 79 ? -17.949 -2.670 10.321 1.00 96.44 79 LYS A N 1
ATOM 608 C CA . LYS A 1 79 ? -18.236 -3.685 9.305 1.00 96.44 79 LYS A CA 1
ATOM 609 C C . LYS A 1 79 ? -18.161 -3.129 7.881 1.00 96.44 79 LYS A C 1
ATOM 611 O O . LYS A 1 79 ? -17.634 -3.818 7.006 1.00 96.44 79 LYS A O 1
ATOM 616 N N . GLU A 1 80 ? -18.668 -1.921 7.641 1.00 95.44 80 GLU A N 1
ATOM 617 C CA . GLU A 1 80 ? -18.551 -1.244 6.342 1.00 95.44 80 GLU A CA 1
ATOM 618 C C . GLU A 1 80 ? -17.086 -0.919 6.011 1.00 95.44 80 GLU A C 1
ATOM 620 O O . GLU A 1 80 ? -16.597 -1.237 4.923 1.00 95.44 80 GLU A O 1
ATOM 625 N N . LEU A 1 81 ? -16.342 -0.378 6.978 1.00 94.94 81 LEU A N 1
ATOM 626 C CA . LEU A 1 81 ? -14.912 -0.116 6.840 1.00 94.94 81 LEU A CA 1
ATOM 627 C C . LEU A 1 81 ? -14.127 -1.393 6.499 1.00 94.94 81 LEU A C 1
ATOM 629 O O . LEU A 1 81 ? -13.310 -1.389 5.577 1.00 94.94 81 LEU A O 1
ATOM 633 N N . ASP A 1 82 ? -14.392 -2.498 7.198 1.00 95.62 82 ASP A N 1
ATOM 634 C CA . ASP A 1 82 ? -13.740 -3.785 6.943 1.00 95.62 82 ASP A CA 1
ATOM 635 C C . ASP A 1 82 ? -14.058 -4.332 5.548 1.00 95.62 82 ASP A C 1
ATOM 637 O O . ASP A 1 82 ? -13.207 -4.954 4.912 1.00 95.62 82 ASP A O 1
ATOM 641 N N . GLN A 1 83 ? -15.277 -4.117 5.047 1.00 97.06 83 GLN A N 1
ATOM 642 C CA . GLN A 1 83 ? -15.630 -4.473 3.671 1.00 97.06 83 GLN A CA 1
ATOM 643 C C . GLN A 1 83 ? -14.790 -3.678 2.669 1.00 97.06 83 GLN A C 1
ATOM 645 O O . GLN A 1 83 ? -14.191 -4.278 1.773 1.00 97.06 83 GLN A O 1
ATOM 650 N N . ASN A 1 84 ? -14.685 -2.363 2.856 1.00 96.06 84 ASN A N 1
ATOM 651 C CA . ASN A 1 84 ? -13.911 -1.489 1.977 1.00 96.06 84 ASN A CA 1
ATOM 652 C C . ASN A 1 84 ? -12.412 -1.826 2.005 1.00 96.06 84 ASN A C 1
ATOM 654 O O . ASN A 1 84 ? -11.787 -1.955 0.949 1.00 96.06 84 ASN A O 1
ATOM 658 N N . LEU A 1 85 ? -11.842 -2.057 3.194 1.00 96.88 85 LEU A N 1
ATOM 659 C CA . LEU A 1 85 ? -10.445 -2.473 3.349 1.00 96.88 85 LEU A CA 1
ATOM 660 C C . LEU A 1 85 ? -10.168 -3.811 2.658 1.00 96.88 85 LEU A C 1
ATOM 662 O O . LEU A 1 85 ? -9.162 -3.931 1.959 1.00 96.88 85 LEU A O 1
ATOM 666 N N . ARG A 1 86 ? -11.075 -4.792 2.767 1.00 98.12 86 ARG A N 1
ATOM 667 C CA . ARG A 1 86 ? -10.925 -6.088 2.081 1.00 98.12 86 ARG A CA 1
ATOM 668 C C . ARG A 1 86 ? -10.869 -5.953 0.562 1.00 98.12 86 ARG A C 1
ATOM 670 O O . ARG A 1 86 ? -10.072 -6.642 -0.073 1.00 98.12 86 ARG A O 1
ATOM 677 N N . VAL A 1 87 ? -11.692 -5.083 -0.025 1.00 98.06 87 VAL A N 1
ATOM 678 C CA . VAL A 1 87 ? -11.677 -4.840 -1.479 1.00 98.06 87 VAL A CA 1
ATOM 679 C C . VAL A 1 87 ? -10.326 -4.266 -1.912 1.00 98.06 87 VAL A C 1
ATOM 681 O O . VAL A 1 87 ? -9.739 -4.732 -2.891 1.00 98.06 87 VAL A O 1
ATOM 684 N N . ILE A 1 88 ? -9.794 -3.301 -1.159 1.00 98.06 88 ILE A N 1
ATOM 685 C CA . ILE A 1 88 ? -8.486 -2.701 -1.448 1.00 98.06 88 ILE A CA 1
ATOM 686 C C . ILE A 1 88 ? -7.359 -3.730 -1.267 1.00 98.06 88 ILE A C 1
ATOM 688 O O . ILE A 1 88 ? -6.469 -3.822 -2.112 1.00 98.06 88 ILE A O 1
ATOM 692 N N . ASP A 1 89 ? -7.416 -4.563 -0.227 1.00 98.31 89 ASP A N 1
ATOM 693 C CA . ASP A 1 89 ? -6.429 -5.623 0.006 1.00 98.31 89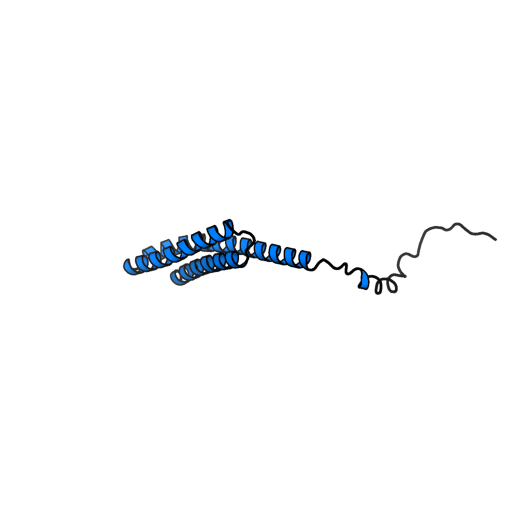 ASP A CA 1
ATOM 694 C C . ASP A 1 89 ? -6.398 -6.653 -1.124 1.00 98.31 89 ASP A C 1
ATOM 696 O O . ASP A 1 89 ? -5.324 -7.082 -1.558 1.00 98.31 89 ASP A O 1
ATOM 700 N N . GLN A 1 90 ? -7.563 -7.005 -1.668 1.00 98.31 90 GLN A N 1
ATOM 701 C CA . GLN A 1 90 ? -7.647 -7.865 -2.844 1.00 98.31 90 GLN A CA 1
ATOM 702 C C . GLN A 1 90 ? -7.030 -7.198 -4.084 1.00 98.31 90 GLN A C 1
ATOM 704 O O . GLN A 1 90 ? -6.349 -7.874 -4.864 1.00 98.31 90 GLN A O 1
ATOM 709 N N . ALA A 1 91 ? -7.219 -5.888 -4.265 1.00 97.94 91 ALA A N 1
ATOM 710 C CA . ALA A 1 91 ? -6.599 -5.137 -5.355 1.00 97.94 91 ALA A CA 1
ATOM 711 C C . ALA A 1 91 ? -5.066 -5.094 -5.221 1.00 97.94 91 ALA A C 1
ATOM 713 O O . ALA A 1 91 ? -4.362 -5.359 -6.198 1.00 97.94 91 ALA A O 1
ATOM 714 N N . ILE A 1 92 ? -4.536 -4.863 -4.014 1.00 98.25 92 ILE A N 1
ATOM 715 C CA . ILE A 1 92 ? -3.091 -4.921 -3.729 1.00 98.25 92 ILE A CA 1
ATOM 716 C C . ILE A 1 92 ? -2.538 -6.315 -4.050 1.00 98.25 92 ILE A C 1
ATOM 718 O O . ILE A 1 92 ? -1.537 -6.447 -4.751 1.00 98.25 92 ILE A O 1
ATOM 722 N N . ALA A 1 93 ? -3.200 -7.375 -3.581 1.00 98.31 93 ALA A N 1
ATOM 723 C CA . ALA A 1 93 ? -2.751 -8.742 -3.836 1.00 98.31 93 ALA A CA 1
ATOM 724 C C . ALA A 1 93 ? -2.761 -9.090 -5.335 1.00 98.31 93 ALA A C 1
ATOM 726 O O . ALA A 1 93 ? -1.855 -9.767 -5.822 1.00 98.31 93 ALA A O 1
ATOM 727 N N . SER A 1 94 ? -3.774 -8.630 -6.071 1.00 97.94 94 SER A N 1
ATOM 728 C CA . SER A 1 94 ? -3.920 -8.906 -7.505 1.00 97.94 94 SER A CA 1
ATOM 729 C C . SER A 1 94 ? -2.886 -8.151 -8.340 1.00 97.94 94 SER A C 1
ATOM 731 O O . SER A 1 94 ? -2.245 -8.741 -9.207 1.00 97.94 94 SER A O 1
ATOM 733 N N . THR A 1 95 ? -2.677 -6.867 -8.047 1.00 97.06 95 THR A N 1
ATOM 734 C CA . THR A 1 95 ? -1.684 -6.031 -8.742 1.00 97.06 95 THR A CA 1
ATOM 735 C C . THR A 1 95 ? -0.255 -6.482 -8.452 1.00 97.06 95 THR A C 1
ATOM 737 O O . THR A 1 95 ? 0.551 -6.533 -9.378 1.00 97.06 95 THR A O 1
ATOM 740 N N . ARG A 1 96 ? 0.050 -6.921 -7.222 1.00 96.56 96 ARG A N 1
ATOM 741 C CA . ARG A 1 96 ? 1.357 -7.510 -6.893 1.00 96.56 96 ARG A CA 1
ATOM 742 C C . ARG A 1 96 ? 1.642 -8.766 -7.714 1.00 96.56 96 ARG A C 1
ATOM 744 O O . ARG A 1 96 ? 2.694 -8.855 -8.334 1.00 96.56 96 ARG A O 1
ATOM 751 N N . LYS A 1 97 ? 0.682 -9.694 -7.795 1.00 97.94 97 LYS A N 1
ATOM 752 C CA . LYS A 1 97 ? 0.812 -10.899 -8.637 1.00 97.94 97 LYS A CA 1
ATOM 753 C C . LYS A 1 97 ? 1.027 -10.553 -10.112 1.00 97.94 97 LYS A C 1
ATOM 755 O O . LYS A 1 97 ? 1.812 -11.211 -10.787 1.00 97.94 97 LYS A O 1
ATOM 760 N N . ALA A 1 98 ? 0.346 -9.522 -10.615 1.00 96.69 98 ALA A N 1
ATOM 761 C CA . ALA A 1 98 ? 0.544 -9.050 -11.982 1.00 96.69 98 ALA A CA 1
ATOM 762 C C . ALA A 1 98 ? 1.960 -8.482 -12.193 1.00 96.69 98 ALA A C 1
ATOM 764 O O . ALA A 1 98 ? 2.597 -8.802 -13.193 1.00 96.69 98 ALA A O 1
ATOM 765 N N . CYS A 1 99 ? 2.483 -7.713 -11.232 1.00 95.62 99 CYS A N 1
ATOM 766 C CA . CYS A 1 99 ? 3.859 -7.203 -11.266 1.00 95.62 99 CYS A CA 1
ATOM 767 C C . CYS A 1 99 ? 4.898 -8.330 -11.194 1.00 95.62 99 CYS A C 1
ATOM 769 O O . CYS A 1 99 ? 5.897 -8.288 -11.904 1.00 95.62 99 CYS A O 1
ATOM 771 N N . GLU A 1 100 ? 4.660 -9.360 -10.379 1.00 95.38 100 GLU A N 1
ATOM 772 C CA . GLU A 1 100 ? 5.525 -10.545 -10.299 1.00 95.38 100 GLU A CA 1
ATOM 773 C C . GLU A 1 100 ? 5.571 -11.306 -11.635 1.00 95.38 100 GLU A C 1
ATOM 775 O O . GLU A 1 100 ? 6.636 -11.764 -12.050 1.00 95.38 100 GLU A O 1
ATOM 780 N N . ALA A 1 101 ? 4.437 -11.406 -12.336 1.00 97.38 101 ALA A N 1
ATOM 781 C CA . ALA A 1 101 ? 4.362 -12.021 -13.661 1.00 97.38 101 ALA A CA 1
ATOM 782 C C . ALA A 1 101 ? 5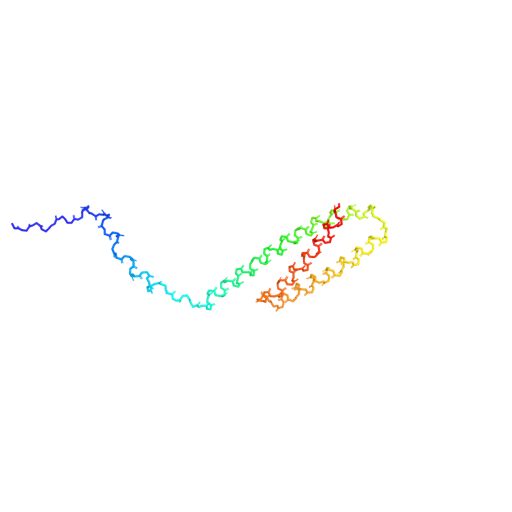.014 -11.161 -14.762 1.00 97.38 101 ALA A C 1
ATOM 784 O O . ALA A 1 101 ? 5.541 -11.696 -15.741 1.00 97.38 101 ALA A O 1
ATOM 785 N N . HIS A 1 102 ? 4.998 -9.835 -14.601 1.00 95.38 102 HIS A N 1
ATOM 786 C CA . HIS A 1 102 ? 5.461 -8.863 -15.592 1.00 95.38 102 HIS A CA 1
ATOM 787 C C . HIS A 1 102 ? 6.365 -7.785 -14.954 1.00 95.38 102 HIS A C 1
ATOM 789 O O . HIS A 1 102 ? 6.002 -6.611 -14.902 1.00 95.38 102 HIS A O 1
ATOM 795 N N . PRO A 1 103 ? 7.587 -8.142 -14.511 1.00 90.69 103 PRO A N 1
ATOM 796 C CA . PRO A 1 103 ? 8.431 -7.270 -13.679 1.00 90.69 103 PRO A CA 1
ATOM 797 C C . PRO A 1 103 ? 8.983 -6.023 -14.387 1.00 90.69 103 PRO A C 1
ATOM 799 O O . PRO A 1 103 ? 9.489 -5.114 -13.736 1.00 90.69 103 PRO A O 1
ATOM 802 N N . ASN A 1 104 ? 8.906 -5.976 -15.720 1.00 90.56 104 ASN A N 1
ATOM 803 C CA . ASN A 1 104 ? 9.366 -4.846 -16.531 1.00 90.56 104 ASN A CA 1
ATOM 804 C C . ASN A 1 104 ? 8.206 -4.000 -17.081 1.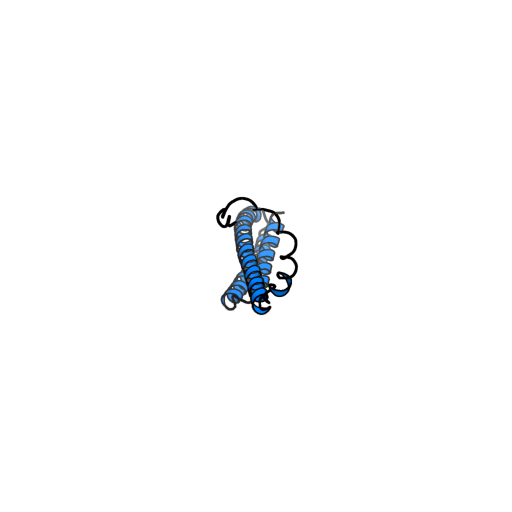00 90.56 104 ASN A C 1
ATOM 806 O O . ASN A 1 104 ? 8.433 -3.184 -17.974 1.00 90.56 104 ASN A O 1
ATOM 810 N N . ASP A 1 105 ? 6.982 -4.213 -16.589 1.00 93.25 105 ASP A N 1
ATOM 811 C CA . ASP A 1 105 ? 5.800 -3.444 -16.972 1.00 93.25 105 ASP A CA 1
ATOM 812 C C . ASP A 1 105 ? 5.569 -2.289 -15.974 1.00 93.25 105 ASP A C 1
ATOM 814 O O . ASP A 1 105 ? 5.100 -2.512 -14.851 1.00 93.25 105 ASP A O 1
ATOM 818 N N . PRO A 1 106 ? 5.917 -1.042 -16.341 1.00 90.31 106 PRO A N 1
ATOM 819 C CA . PRO A 1 106 ? 5.764 0.099 -15.448 1.00 90.31 106 PRO A CA 1
ATOM 820 C C . PRO A 1 106 ? 4.296 0.454 -15.183 1.00 90.31 106 PRO A C 1
ATOM 822 O O . PRO A 1 106 ? 4.011 1.067 -14.158 1.00 90.31 106 PRO A O 1
ATOM 825 N N . GLU A 1 107 ? 3.363 0.089 -16.066 1.00 92.81 107 GLU A N 1
ATOM 826 C CA . GLU A 1 107 ? 1.943 0.392 -15.889 1.00 92.81 107 GLU A CA 1
ATOM 827 C C . GLU A 1 107 ? 1.344 -0.469 -14.771 1.00 92.81 107 GLU A C 1
ATOM 829 O O . GLU A 1 107 ? 0.697 0.051 -13.860 1.00 92.81 107 GLU A O 1
ATOM 834 N N . LEU A 1 108 ? 1.656 -1.769 -14.766 1.00 95.38 108 LEU A N 1
ATOM 835 C CA . LEU A 1 108 ? 1.273 -2.674 -13.677 1.00 95.38 108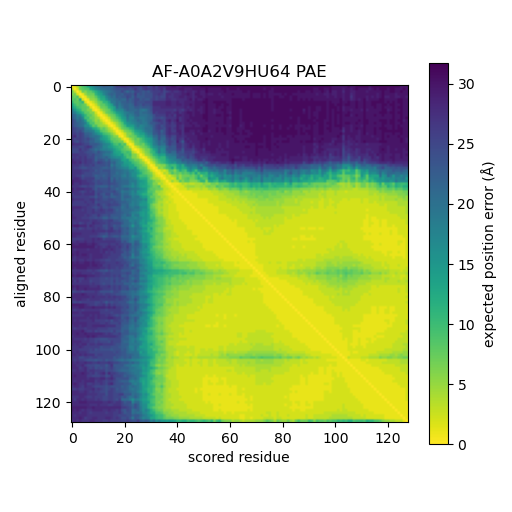 LEU A CA 1
ATOM 836 C C . LEU A 1 108 ? 1.874 -2.236 -12.337 1.00 95.38 108 LEU A C 1
ATOM 838 O O . LEU A 1 108 ? 1.175 -2.223 -11.319 1.00 95.38 108 LEU A O 1
ATOM 842 N N . ALA A 1 109 ? 3.138 -1.807 -12.348 1.00 94.19 109 ALA A N 1
ATOM 843 C CA . ALA A 1 109 ? 3.814 -1.293 -11.162 1.00 94.19 109 ALA A CA 1
ATOM 844 C C . ALA A 1 109 ? 3.148 -0.008 -10.626 1.00 94.19 109 ALA A C 1
ATOM 846 O O . ALA A 1 109 ? 3.022 0.170 -9.413 1.00 94.19 109 ALA A O 1
ATOM 847 N N . LEU A 1 110 ? 2.655 0.866 -11.511 1.00 94.50 110 LEU A N 1
ATOM 848 C CA . LEU A 1 110 ? 1.872 2.038 -11.118 1.00 94.50 110 LEU A CA 1
ATOM 849 C C . LEU A 1 110 ? 0.516 1.639 -10.530 1.00 94.50 110 LEU A C 1
ATOM 851 O O . LEU A 1 110 ? 0.172 2.144 -9.463 1.00 94.50 110 LEU A O 1
ATOM 855 N N . TYR A 1 111 ? -0.239 0.727 -11.152 1.00 96.19 111 TYR A N 1
ATOM 856 C CA . TYR A 1 111 ? -1.515 0.253 -10.591 1.00 96.19 111 TYR A CA 1
ATOM 857 C C . TYR A 1 111 ? -1.355 -0.334 -9.187 1.00 96.19 111 TYR A C 1
ATOM 859 O O . TYR A 1 111 ? -2.203 -0.109 -8.321 1.00 96.19 111 TYR A O 1
ATOM 867 N N . MET A 1 112 ? -0.245 -1.028 -8.934 1.00 97.50 112 MET A N 1
ATOM 868 C CA . MET A 1 112 ? 0.103 -1.498 -7.597 1.00 97.50 112 MET A CA 1
ATOM 869 C C . MET A 1 112 ? 0.282 -0.336 -6.605 1.00 97.50 112 MET A C 1
ATOM 871 O O . MET A 1 112 ? -0.288 -0.376 -5.514 1.00 97.50 112 MET A O 1
ATOM 875 N N . LEU A 1 113 ? 1.007 0.727 -6.977 1.00 97.50 113 LEU A N 1
ATOM 876 C CA . LEU A 1 113 ? 1.141 1.922 -6.130 1.00 97.50 113 LEU A CA 1
ATOM 877 C C . LEU A 1 113 ? -0.198 2.618 -5.872 1.00 97.50 113 LEU A C 1
ATOM 879 O O . LEU A 1 113 ? -0.448 3.031 -4.743 1.00 97.50 113 LEU A O 1
ATOM 883 N N . TRP A 1 114 ? -1.075 2.713 -6.872 1.00 97.56 114 TRP A N 1
ATOM 884 C CA . TRP A 1 114 ? -2.420 3.271 -6.695 1.00 97.56 114 TRP A CA 1
ATOM 885 C C . TRP A 1 114 ? -3.239 2.477 -5.673 1.00 97.56 114 TRP A C 1
ATOM 887 O O . TRP A 1 114 ? -3.896 3.071 -4.817 1.00 97.56 114 TRP A O 1
ATOM 897 N N . ALA A 1 115 ? -3.167 1.143 -5.711 1.00 98.25 115 ALA A N 1
ATOM 898 C CA . ALA A 1 115 ? -3.851 0.292 -4.740 1.00 98.25 115 ALA A CA 1
ATOM 899 C C . ALA A 1 115 ? -3.324 0.516 -3.309 1.00 98.25 115 ALA A C 1
ATOM 901 O O . ALA A 1 115 ? -4.112 0.633 -2.368 1.00 98.25 115 ALA A O 1
ATOM 902 N N . TYR A 1 116 ? -2.004 0.645 -3.141 1.00 98.56 116 TYR A N 1
ATOM 903 C CA . TYR A 1 116 ? -1.408 0.991 -1.850 1.00 98.56 116 TYR A CA 1
ATOM 904 C C . TYR A 1 116 ? -1.815 2.388 -1.363 1.00 98.56 116 TYR A C 1
ATOM 906 O O . TYR A 1 116 ? -2.207 2.540 -0.205 1.00 98.56 116 TYR A O 1
ATOM 914 N N . ALA A 1 117 ? -1.757 3.396 -2.238 1.00 98.19 117 ALA A N 1
ATOM 915 C CA . ALA A 1 117 ? -2.138 4.767 -1.916 1.00 98.19 117 ALA A CA 1
ATOM 916 C C . ALA A 1 117 ? -3.594 4.841 -1.443 1.00 98.19 117 ALA A C 1
ATOM 918 O O . ALA A 1 117 ? -3.875 5.468 -0.424 1.00 98.19 117 ALA A O 1
ATOM 919 N N . ARG A 1 118 ? -4.499 4.116 -2.111 1.00 98.38 118 ARG A N 1
ATOM 920 C CA . ARG A 1 118 ? -5.911 4.050 -1.723 1.00 98.38 118 ARG A CA 1
ATOM 921 C C . ARG A 1 118 ? -6.117 3.452 -0.330 1.00 98.38 118 ARG A C 1
ATOM 923 O O . ARG A 1 118 ? -6.995 3.903 0.400 1.00 98.38 118 ARG A O 1
ATOM 930 N N . LYS A 1 119 ? -5.312 2.454 0.058 1.00 98.44 119 LYS A N 1
ATOM 931 C CA . LYS A 1 119 ? -5.361 1.898 1.420 1.00 98.44 119 LYS A CA 1
ATOM 932 C C . LYS A 1 119 ? -4.915 2.925 2.454 1.00 98.44 119 LYS A C 1
ATOM 934 O O . LYS A 1 119 ? -5.561 3.061 3.487 1.00 98.44 119 LYS A O 1
ATOM 939 N N . VAL A 1 120 ? -3.817 3.629 2.178 1.00 98.50 120 VAL A N 1
ATOM 940 C CA . VAL A 1 120 ? -3.311 4.687 3.061 1.00 98.50 120 VAL A CA 1
ATOM 941 C C . VAL A 1 120 ? -4.341 5.795 3.236 1.00 98.50 120 VAL A C 1
ATOM 943 O O . VAL A 1 120 ? -4.602 6.170 4.371 1.00 98.50 120 VAL A O 1
ATOM 946 N N . GLU A 1 121 ? -4.953 6.261 2.148 1.00 97.94 121 GLU A N 1
ATOM 947 C CA . GLU A 1 121 ? -5.999 7.288 2.175 1.00 97.94 121 GLU A CA 1
ATOM 948 C C . GLU A 1 121 ? -7.166 6.871 3.079 1.00 97.94 121 GLU A C 1
ATOM 950 O O . GLU A 1 121 ? -7.488 7.580 4.025 1.00 97.94 121 GLU A O 1
ATOM 955 N N . LEU A 1 122 ? -7.716 5.664 2.893 1.00 97.06 122 LEU A N 1
ATOM 956 C CA . LEU A 1 122 ? -8.820 5.178 3.728 1.00 97.06 122 LEU A CA 1
ATOM 957 C C . LEU A 1 122 ? -8.439 5.062 5.216 1.00 97.06 122 LEU A C 1
ATOM 959 O O . LEU A 1 122 ? -9.249 5.353 6.095 1.00 97.06 122 LEU A O 1
ATOM 963 N N . LEU A 1 123 ? -7.212 4.624 5.514 1.00 97.88 123 LEU A N 1
ATOM 964 C CA . LEU A 1 123 ? -6.731 4.545 6.895 1.00 97.88 123 LEU A CA 1
ATOM 965 C C . LEU A 1 123 ? -6.502 5.937 7.503 1.00 97.88 123 LEU A C 1
ATOM 967 O O . LEU A 1 123 ? -6.729 6.119 8.694 1.00 97.88 123 LEU A O 1
ATOM 971 N N . GLN A 1 124 ? -6.055 6.912 6.713 1.00 97.25 124 GLN A N 1
ATOM 972 C CA . GLN A 1 124 ? -5.903 8.299 7.155 1.00 97.25 124 GLN A CA 1
ATOM 973 C C . GLN A 1 124 ? -7.260 8.954 7.412 1.00 97.25 124 GLN A C 1
ATOM 975 O O . GLN A 1 124 ? -7.422 9.584 8.454 1.00 97.25 124 GLN A O 1
ATOM 980 N N . ASP A 1 125 ? -8.238 8.746 6.529 1.00 94.88 125 ASP A N 1
ATOM 981 C CA . ASP A 1 125 ? -9.604 9.257 6.685 1.00 94.88 125 ASP A CA 1
ATOM 982 C C . ASP A 1 125 ? -10.232 8.763 7.993 1.00 94.88 125 ASP A C 1
ATOM 984 O O . ASP A 1 125 ? -10.821 9.536 8.745 1.00 94.88 125 ASP A O 1
ATOM 988 N N . LEU A 1 126 ? -10.036 7.485 8.321 1.00 94.38 126 LEU A N 1
ATOM 989 C CA . LEU A 1 126 ? -10.486 6.902 9.585 1.00 94.38 126 LEU A CA 1
ATOM 990 C C . LEU A 1 126 ? -9.843 7.549 10.823 1.00 94.38 126 LEU A C 1
ATOM 992 O O . LEU A 1 126 ? -10.459 7.597 11.890 1.00 94.38 126 LEU A O 1
ATOM 996 N N . LEU A 1 127 ? -8.584 7.970 10.704 1.00 94.50 127 LEU A N 1
ATOM 997 C CA . LEU A 1 127 ? -7.796 8.527 11.802 1.00 94.50 127 LEU A CA 1
ATOM 998 C C . LEU A 1 127 ? -7.959 10.038 11.961 1.00 94.50 127 LEU A C 1
ATOM 1000 O O . LEU A 1 127 ? -7.568 10.558 13.009 1.00 94.50 127 LEU A O 1
ATOM 1004 N N . SER A 1 128 ? -8.533 10.714 10.964 1.00 90.69 128 SER A N 1
ATOM 1005 C CA . SER A 1 128 ? -8.922 12.123 11.067 1.00 90.69 128 SER A CA 1
ATOM 1006 C C . SER A 1 128 ? -9.992 12.370 12.141 1.00 90.69 128 SER A C 1
ATOM 1008 O O . SER A 1 128 ? -10.025 13.519 12.629 1.00 90.69 128 SER A O 1
#